Protein AF-B5JKZ3-F1 (afdb_monomer_lite)

Secondary structure (DSSP, 8-state):
-HHHHHHHHHHHHHHHHHHTT--STTTT---HHHHHHHHHHHHHHHHHHHHHHHHHHHHS---HHHHHHHHHHHHHHHTT-

Sequence (81 aa):
MQKVGYSLSSLGVGIVLVLSGFDAELGGNQSPNTILSLRLVLAISTAVWAILAMAVLYFYPITRQRAYNTRDALEARRGAV

pLDDT: mean 86.65, std 8.02, range [49.0, 96.44]

Structure (mmCIF, N/CA/C/O backbone):
data_AF-B5JKZ3-F1
#
_entry.id   AF-B5JKZ3-F1
#
loop_
_atom_site.group_PDB
_atom_site.id
_atom_site.type_symbol
_atom_site.label_atom_id
_atom_site.label_alt_id
_atom_site.label_comp_id
_atom_site.label_asym_id
_atom_site.label_entity_id
_atom_site.label_seq_id
_atom_site.pdbx_PDB_i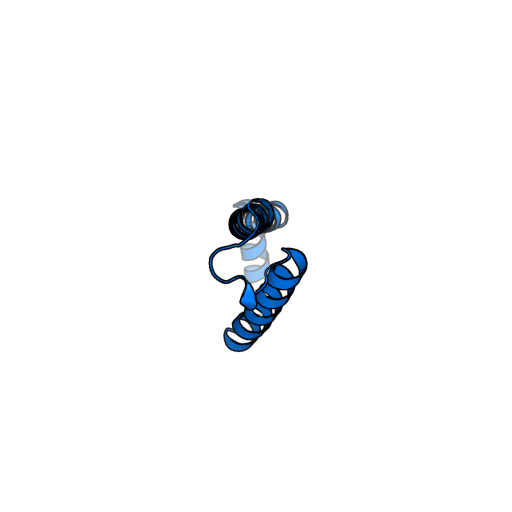ns_code
_atom_site.Cartn_x
_atom_site.Cartn_y
_atom_site.Cartn_z
_atom_site.occupancy
_atom_site.B_iso_or_equiv
_atom_site.auth_seq_id
_atom_site.auth_comp_id
_atom_site.auth_asym_id
_atom_site.auth_atom_id
_atom_site.pdbx_PDB_model_num
ATOM 1 N N . MET A 1 1 ? 2.295 -17.941 8.068 1.00 64.50 1 MET A N 1
ATOM 2 C CA . MET A 1 1 ? 2.036 -16.692 7.314 1.00 64.50 1 MET A CA 1
ATOM 3 C C . MET A 1 1 ? 3.273 -16.124 6.618 1.00 64.50 1 MET A C 1
ATOM 5 O O . MET A 1 1 ? 3.164 -15.773 5.455 1.00 64.50 1 MET A O 1
ATOM 9 N N . GLN A 1 2 ? 4.455 -16.099 7.250 1.00 83.19 2 GLN A N 1
ATOM 10 C CA . GLN A 1 2 ? 5.67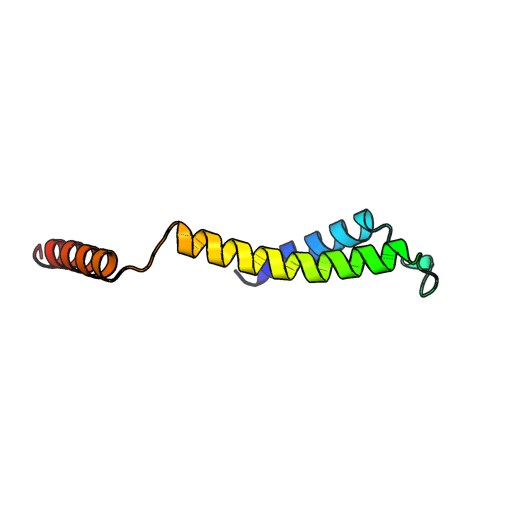7 -15.549 6.629 1.00 83.19 2 GLN A CA 1
ATOM 11 C C . GLN A 1 2 ? 6.077 -16.216 5.297 1.00 83.19 2 GLN A C 1
ATOM 13 O O . GLN A 1 2 ? 6.413 -15.514 4.352 1.00 83.19 2 GLN A O 1
ATOM 18 N N . LYS A 1 3 ? 5.985 -17.551 5.190 1.00 86.75 3 LYS A N 1
ATOM 19 C CA . LYS A 1 3 ? 6.352 -18.287 3.962 1.00 86.75 3 LYS A CA 1
ATOM 20 C C . LYS A 1 3 ? 5.510 -17.873 2.749 1.00 86.75 3 LYS A C 1
ATOM 22 O O . LYS A 1 3 ? 6.058 -17.618 1.689 1.00 86.75 3 LYS A O 1
ATOM 27 N N . VAL A 1 4 ? 4.195 -17.738 2.935 1.00 91.94 4 VAL A N 1
ATOM 28 C CA . VAL A 1 4 ? 3.266 -17.322 1.870 1.00 91.94 4 VAL A CA 1
ATOM 29 C C . VAL A 1 4 ? 3.552 -15.887 1.432 1.00 91.94 4 VAL A C 1
ATOM 31 O O . VAL A 1 4 ? 3.614 -15.620 0.237 1.00 91.94 4 VAL A O 1
ATOM 34 N N . GLY A 1 5 ? 3.787 -14.982 2.388 1.00 88.19 5 GLY A N 1
ATOM 35 C CA . GLY A 1 5 ? 4.139 -13.593 2.083 1.00 88.19 5 GLY A CA 1
ATOM 36 C C . GLY A 1 5 ? 5.438 -13.479 1.281 1.00 88.19 5 GLY A C 1
ATOM 37 O O . GLY A 1 5 ? 5.481 -12.756 0.290 1.00 88.19 5 GLY A O 1
ATOM 38 N N . TYR A 1 6 ? 6.469 -14.242 1.655 1.00 90.31 6 TYR A N 1
ATOM 39 C CA . TYR A 1 6 ? 7.731 -14.276 0.913 1.00 90.31 6 TYR A CA 1
ATOM 40 C C . TYR A 1 6 ? 7.562 -14.824 -0.505 1.00 90.31 6 TYR A C 1
ATOM 42 O O . TYR A 1 6 ? 8.036 -14.201 -1.455 1.00 90.31 6 TYR A O 1
ATOM 50 N N . SER A 1 7 ? 6.852 -15.944 -0.668 1.00 92.62 7 SER A N 1
ATOM 51 C CA . SER A 1 7 ? 6.603 -16.522 -1.992 1.00 92.62 7 SER A CA 1
ATOM 52 C C . SER A 1 7 ? 5.816 -15.564 -2.887 1.00 92.62 7 SER A C 1
ATOM 54 O O . SER A 1 7 ? 6.221 -15.319 -4.022 1.00 92.62 7 SER A O 1
ATOM 56 N N . LEU A 1 8 ? 4.748 -14.950 -2.374 1.00 91.12 8 LEU A N 1
ATOM 57 C CA . LEU A 1 8 ? 3.948 -14.002 -3.148 1.00 91.12 8 LEU A CA 1
ATOM 58 C C . LEU A 1 8 ? 4.746 -12.744 -3.525 1.00 91.12 8 LEU A C 1
ATOM 60 O O . LEU A 1 8 ? 4.663 -12.286 -4.662 1.00 91.12 8 LEU A O 1
ATOM 64 N N . SER A 1 9 ? 5.562 -12.225 -2.603 1.00 89.19 9 SER A N 1
ATOM 65 C CA . SER A 1 9 ? 6.449 -11.088 -2.870 1.00 89.19 9 SER A CA 1
ATOM 66 C C . SER A 1 9 ? 7.456 -11.408 -3.979 1.00 89.19 9 SER A C 1
ATOM 68 O O . SER A 1 9 ? 7.605 -10.632 -4.920 1.00 89.19 9 SER A O 1
ATOM 70 N N . SER A 1 10 ? 8.084 -12.588 -3.929 1.00 89.56 10 SER A N 1
ATOM 71 C CA . SER A 1 10 ? 9.046 -13.009 -4.955 1.00 89.56 10 SER A CA 1
ATOM 72 C C . SER A 1 10 ? 8.422 -13.119 -6.352 1.00 89.56 10 SER A C 1
ATOM 74 O O . SER A 1 10 ? 9.029 -12.681 -7.328 1.00 89.56 10 SER A O 1
ATOM 76 N N . LEU A 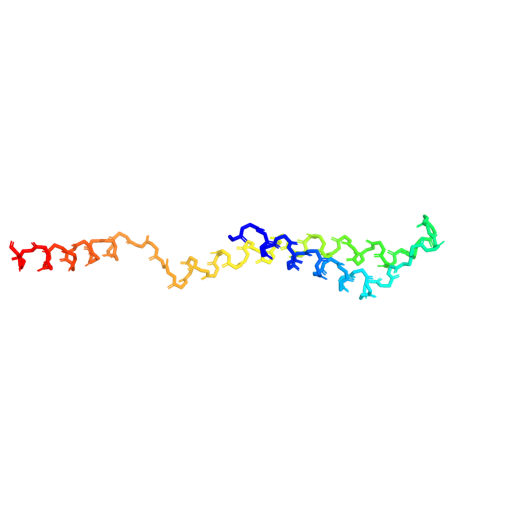1 11 ? 7.178 -13.604 -6.448 1.00 92.62 11 LEU A N 1
ATOM 77 C CA . LEU A 1 11 ? 6.424 -13.607 -7.705 1.00 92.62 11 LEU A CA 1
ATOM 78 C C . LEU A 1 11 ? 6.116 -12.184 -8.188 1.00 92.62 11 LEU A C 1
ATOM 80 O O . LEU A 1 11 ? 6.292 -11.882 -9.367 1.00 92.62 11 LEU A O 1
ATOM 84 N N . GLY A 1 12 ? 5.708 -11.295 -7.278 1.00 90.19 12 GLY A N 1
ATOM 85 C CA . GLY A 1 12 ? 5.447 -9.889 -7.590 1.00 90.19 12 GLY A CA 1
ATOM 86 C C . GLY A 1 12 ? 6.672 -9.166 -8.155 1.00 90.19 12 GLY A C 1
ATOM 87 O O . GLY A 1 12 ? 6.549 -8.438 -9.139 1.00 90.19 12 GLY A O 1
ATOM 88 N N . VAL A 1 13 ? 7.862 -9.419 -7.598 1.00 90.12 13 VAL A N 1
ATOM 89 C CA . VAL A 1 13 ? 9.125 -8.863 -8.116 1.00 90.12 13 VAL A CA 1
ATOM 90 C C . VAL A 1 13 ? 9.383 -9.318 -9.555 1.00 90.12 13 VAL A C 1
ATOM 92 O O . VAL A 1 13 ? 9.736 -8.493 -10.394 1.00 90.12 13 VAL A O 1
ATOM 95 N N . GLY A 1 14 ? 9.150 -10.596 -9.872 1.00 89.44 14 GLY A N 1
ATOM 96 C CA . GLY A 1 14 ? 9.295 -11.108 -11.239 1.00 89.44 14 GLY A CA 1
ATOM 97 C C . GLY A 1 14 ? 8.385 -10.394 -12.244 1.00 89.44 14 GLY A C 1
ATOM 98 O O . GLY A 1 14 ? 8.843 -9.980 -13.307 1.00 89.44 14 GLY A O 1
ATOM 99 N N . ILE A 1 15 ? 7.118 -10.173 -11.883 1.00 90.06 15 ILE A N 1
ATOM 100 C CA . ILE A 1 15 ? 6.150 -9.450 -12.727 1.00 90.06 15 ILE A CA 1
ATOM 101 C C . ILE A 1 15 ? 6.611 -8.009 -12.976 1.00 90.06 15 ILE A C 1
ATOM 103 O O . ILE A 1 15 ? 6.581 -7.530 -14.109 1.00 90.06 15 ILE A O 1
ATOM 107 N N . VAL A 1 16 ? 7.071 -7.324 -11.927 1.00 89.88 16 VAL A N 1
ATOM 108 C CA . VAL A 1 16 ? 7.576 -5.946 -12.017 1.00 89.88 16 VAL A CA 1
ATOM 109 C C . VAL A 1 16 ? 8.761 -5.840 -12.975 1.00 89.88 16 VAL A C 1
ATOM 111 O O . VAL A 1 16 ? 8.805 -4.909 -13.777 1.00 89.88 16 VAL A O 1
ATOM 114 N N . LEU A 1 17 ? 9.702 -6.785 -12.915 1.00 89.00 17 LEU A N 1
ATOM 115 C CA . LEU A 1 17 ? 10.886 -6.779 -13.777 1.00 89.00 17 LEU A CA 1
ATOM 116 C C . LEU A 1 17 ? 10.497 -6.885 -15.256 1.00 89.00 17 LEU A C 1
ATOM 118 O O . LEU A 1 17 ? 10.922 -6.046 -16.052 1.00 89.00 17 LEU A O 1
ATOM 122 N N . VAL A 1 18 ? 9.616 -7.829 -15.599 1.00 88.19 18 VAL A N 1
ATOM 123 C CA . VAL A 1 18 ? 9.121 -8.004 -16.975 1.00 88.19 18 VAL A CA 1
ATOM 124 C C . VAL A 1 18 ? 8.390 -6.750 -17.464 1.00 88.19 18 VAL A C 1
ATOM 126 O O . VAL A 1 18 ? 8.667 -6.264 -18.557 1.00 88.19 18 VAL A O 1
ATOM 129 N N . LEU A 1 19 ? 7.504 -6.176 -16.643 1.00 85.75 19 LEU A N 1
ATOM 130 C CA . LEU A 1 19 ? 6.751 -4.969 -17.006 1.00 85.75 19 LEU A CA 1
ATOM 131 C C . LEU A 1 19 ? 7.639 -3.728 -17.157 1.00 85.75 19 LEU A C 1
ATOM 133 O O . LEU A 1 19 ? 7.342 -2.856 -17.969 1.00 85.75 19 LEU A O 1
ATOM 137 N N . SER A 1 20 ? 8.726 -3.638 -16.388 1.00 86.50 20 SER A N 1
ATOM 138 C CA . SER A 1 20 ? 9.674 -2.523 -16.475 1.00 86.50 20 SER A CA 1
ATOM 139 C C . SER A 1 20 ? 10.582 -2.576 -17.710 1.00 86.50 20 SER A C 1
ATOM 141 O O . SER A 1 20 ? 11.296 -1.607 -17.968 1.00 86.50 20 SER A O 1
ATOM 143 N N . GLY A 1 21 ? 10.564 -3.683 -18.466 1.00 82.81 21 GLY A N 1
ATOM 144 C CA . GLY A 1 21 ? 11.491 -3.920 -19.573 1.00 82.81 21 GLY A CA 1
ATOM 145 C C . GLY A 1 21 ? 12.921 -4.163 -19.089 1.00 82.81 21 GLY A C 1
ATOM 146 O O . GLY A 1 21 ? 13.868 -3.711 -19.729 1.00 82.81 21 GLY A O 1
ATOM 147 N N . PHE A 1 22 ? 13.078 -4.793 -17.920 1.00 87.31 22 PHE A N 1
ATOM 148 C CA . PHE A 1 22 ? 14.384 -5.187 -17.404 1.00 87.31 22 PHE A CA 1
ATOM 149 C C . PHE A 1 22 ? 14.904 -6.408 -18.163 1.00 87.31 22 PHE A C 1
ATOM 151 O O . PHE A 1 22 ? 14.203 -7.411 -18.284 1.00 87.31 22 PHE A O 1
ATOM 158 N N . ASP A 1 23 ? 16.158 -6.333 -18.595 1.00 85.25 23 ASP A N 1
ATOM 159 C CA . ASP A 1 23 ? 16.852 -7.421 -19.275 1.00 85.25 23 ASP A CA 1
ATOM 160 C C . ASP A 1 23 ? 18.180 -7.725 -18.571 1.00 85.25 23 ASP A C 1
ATOM 162 O O . ASP A 1 23 ? 19.042 -6.856 -18.446 1.00 85.25 23 ASP A O 1
ATOM 166 N N . ALA A 1 24 ? 18.358 -8.958 -18.103 1.00 83.38 24 ALA A N 1
ATOM 167 C CA . ALA A 1 24 ? 19.570 -9.360 -17.399 1.00 83.38 24 ALA A CA 1
ATOM 168 C C . ALA A 1 24 ? 20.816 -9.372 -18.308 1.00 83.38 24 ALA A C 1
ATOM 170 O O . ALA A 1 24 ? 21.922 -9.153 -17.807 1.00 83.38 24 ALA A O 1
ATOM 171 N N . GLU A 1 25 ? 20.655 -9.586 -19.618 1.00 85.44 25 GLU A N 1
ATOM 172 C CA . GLU A 1 25 ? 21.766 -9.676 -20.579 1.00 85.44 25 GLU A CA 1
ATOM 173 C C . GLU A 1 25 ? 22.404 -8.307 -20.859 1.00 85.44 25 GLU A C 1
ATOM 175 O O . GLU A 1 25 ? 23.609 -8.209 -21.095 1.00 85.44 25 GLU A O 1
ATOM 180 N N . LEU A 1 26 ? 21.621 -7.230 -20.748 1.00 82.06 26 LEU A N 1
ATOM 181 C CA . LEU A 1 26 ? 22.076 -5.845 -20.919 1.00 82.06 26 LEU A CA 1
ATOM 182 C C . LEU A 1 26 ? 22.978 -5.350 -19.773 1.00 82.06 26 LEU A C 1
ATOM 184 O O . LEU A 1 26 ? 23.641 -4.315 -19.906 1.00 82.06 26 LEU A O 1
ATOM 188 N N . GLY A 1 27 ? 23.029 -6.072 -18.648 1.00 83.06 27 GLY A N 1
ATOM 189 C CA . GLY A 1 27 ? 23.864 -5.733 -17.498 1.00 83.06 27 GLY A CA 1
ATOM 190 C C . GLY A 1 27 ? 23.636 -4.295 -17.016 1.00 83.06 27 GLY A C 1
ATOM 191 O O . GLY A 1 27 ? 22.536 -3.931 -16.600 1.00 83.06 27 GLY A O 1
ATOM 192 N N . GLY A 1 28 ? 24.688 -3.470 -17.061 1.00 77.50 28 GLY A N 1
ATOM 193 C CA . GLY A 1 28 ? 24.639 -2.051 -16.682 1.00 77.50 28 GLY A CA 1
ATOM 194 C C . GLY A 1 28 ? 24.128 -1.103 -17.774 1.00 77.50 28 GLY A C 1
ATOM 195 O O . GLY A 1 28 ? 23.836 0.052 -17.474 1.00 77.50 28 GLY A O 1
ATOM 196 N N . ASN A 1 29 ? 23.986 -1.565 -19.019 1.00 83.88 29 ASN A N 1
ATOM 197 C CA . ASN A 1 29 ? 23.543 -0.751 -20.154 1.00 83.88 29 ASN A CA 1
ATOM 198 C C . ASN A 1 29 ? 22.006 -0.692 -20.258 1.00 83.88 29 ASN A C 1
ATOM 200 O O . ASN A 1 29 ? 21.430 -0.842 -21.335 1.00 83.88 29 ASN A O 1
ATOM 204 N N . GLN A 1 30 ? 21.329 -0.520 -19.121 1.00 84.50 30 GLN A N 1
ATOM 205 C CA . GLN A 1 30 ? 19.871 -0.426 -19.074 1.00 84.50 30 GLN A CA 1
ATOM 206 C C . GLN A 1 30 ? 19.393 0.926 -19.589 1.00 84.50 30 GLN A C 1
ATOM 208 O O . GLN A 1 30 ? 20.028 1.959 -19.361 1.00 84.50 30 GLN A O 1
ATOM 213 N N . SER A 1 31 ? 18.219 0.939 -20.222 1.00 86.12 31 SER A N 1
ATOM 214 C CA . SER A 1 31 ? 17.622 2.197 -20.656 1.00 86.12 31 SER A CA 1
ATOM 215 C C . SER A 1 31 ? 17.333 3.106 -19.443 1.00 86.12 31 SER A C 1
ATOM 217 O O . SER A 1 31 ? 16.912 2.616 -18.385 1.00 86.12 31 SER A O 1
ATOM 219 N N . PRO A 1 32 ? 17.488 4.438 -19.569 1.00 86.88 32 PRO A N 1
ATOM 220 C CA . PRO A 1 32 ? 17.126 5.369 -18.499 1.00 86.88 32 PRO A CA 1
ATOM 221 C C . PRO A 1 32 ? 15.667 5.207 -18.046 1.00 86.88 32 PRO A C 1
ATOM 223 O O . PRO A 1 32 ? 15.368 5.323 -16.858 1.00 86.88 32 PRO A O 1
ATOM 226 N N . ASN A 1 33 ? 14.770 4.864 -18.975 1.00 87.62 33 ASN A N 1
ATOM 227 C CA . ASN A 1 33 ? 13.356 4.618 -18.695 1.00 87.62 33 ASN A CA 1
ATOM 228 C C . ASN A 1 33 ? 13.146 3.370 -17.824 1.00 87.62 33 ASN A C 1
ATOM 230 O O . ASN A 1 33 ? 12.346 3.415 -16.892 1.00 87.62 33 ASN A O 1
ATOM 234 N N . THR A 1 34 ? 13.888 2.284 -18.065 1.00 87.44 34 THR A N 1
ATOM 235 C CA . THR A 1 34 ? 13.846 1.062 -17.239 1.00 87.44 34 THR A CA 1
ATOM 236 C C . THR A 1 34 ? 14.265 1.375 -15.801 1.00 87.44 34 THR A C 1
ATOM 238 O O . THR A 1 34 ? 13.582 0.998 -14.848 1.00 87.44 34 THR A O 1
ATOM 241 N N . ILE A 1 35 ? 15.348 2.140 -15.625 1.00 89.06 35 ILE A N 1
ATOM 242 C CA . ILE A 1 35 ? 15.840 2.539 -14.297 1.00 89.06 35 ILE A CA 1
ATOM 243 C C . ILE A 1 35 ? 14.817 3.423 -13.570 1.00 89.06 35 ILE A C 1
ATOM 245 O O . ILE A 1 35 ? 14.581 3.239 -12.372 1.00 89.06 35 ILE A O 1
ATOM 249 N N . LEU A 1 36 ? 14.194 4.372 -14.275 1.00 90.94 36 LEU A N 1
ATOM 250 C CA . LEU A 1 36 ? 13.132 5.205 -13.708 1.00 90.94 36 LEU A CA 1
ATOM 251 C C . LEU A 1 36 ? 11.921 4.366 -13.290 1.00 90.94 36 LEU A C 1
ATOM 253 O O . LEU A 1 36 ? 11.442 4.531 -12.169 1.00 90.94 36 LEU A O 1
ATOM 257 N N . SER A 1 37 ? 11.478 3.427 -14.128 1.00 90.44 37 SER A N 1
ATOM 258 C CA . SER A 1 37 ? 10.376 2.510 -13.814 1.00 90.44 37 SER A CA 1
ATOM 259 C C . SER A 1 37 ? 10.652 1.697 -12.550 1.00 90.44 37 SER A C 1
ATOM 261 O O . SER A 1 37 ? 9.808 1.645 -11.657 1.00 90.44 37 SER A O 1
ATOM 263 N N . LEU A 1 38 ? 11.854 1.130 -12.411 1.00 91.00 38 LEU A N 1
ATOM 264 C CA . LEU A 1 38 ? 12.237 0.373 -11.213 1.00 91.00 38 LEU A CA 1
ATOM 265 C C . LEU A 1 38 ? 12.219 1.242 -9.945 1.00 91.00 38 LEU A C 1
ATOM 267 O O . LEU A 1 38 ? 11.715 0.814 -8.903 1.00 91.00 38 LEU A O 1
ATOM 271 N N . ARG A 1 39 ? 12.711 2.485 -10.029 1.00 91.25 39 ARG A N 1
ATOM 272 C CA . ARG A 1 39 ? 12.659 3.445 -8.910 1.00 91.25 39 ARG A CA 1
ATOM 273 C C . ARG A 1 39 ? 11.226 3.821 -8.546 1.00 91.25 39 ARG A C 1
ATOM 275 O O . ARG A 1 39 ? 10.899 3.881 -7.361 1.00 91.25 39 ARG A O 1
ATOM 282 N N . LEU A 1 40 ? 10.378 4.051 -9.546 1.00 92.44 40 LEU A N 1
ATOM 283 C CA . LEU A 1 40 ? 8.967 4.361 -9.336 1.00 92.44 40 LEU A CA 1
ATOM 284 C C . LEU A 1 40 ? 8.246 3.204 -8.658 1.00 92.44 40 LEU A C 1
ATOM 286 O O . LEU A 1 40 ? 7.513 3.443 -7.707 1.00 92.44 40 LEU A O 1
ATOM 290 N N . VAL A 1 41 ? 8.490 1.958 -9.066 1.00 91.69 41 VAL A N 1
ATOM 291 C CA . VAL A 1 41 ? 7.859 0.802 -8.417 1.00 91.69 41 VAL A CA 1
ATOM 292 C C . VAL A 1 41 ? 8.277 0.682 -6.950 1.00 91.69 41 VAL A C 1
ATOM 294 O O . VAL A 1 41 ? 7.420 0.462 -6.097 1.00 91.69 41 VAL A O 1
ATOM 297 N N . LEU A 1 42 ? 9.555 0.897 -6.624 1.00 89.44 42 LEU A N 1
ATOM 298 C CA . LEU A 1 42 ? 10.027 0.912 -5.233 1.00 89.44 42 LEU A CA 1
ATOM 299 C C . LEU A 1 42 ? 9.346 2.015 -4.399 1.00 89.44 42 LEU A C 1
ATOM 301 O O . LEU A 1 42 ? 8.858 1.752 -3.296 1.00 89.44 42 LEU A O 1
ATOM 305 N N . ALA A 1 43 ? 9.270 3.236 -4.932 1.00 93.62 43 ALA A N 1
ATOM 306 C CA . ALA A 1 43 ? 8.655 4.369 -4.240 1.00 93.62 43 ALA A CA 1
ATOM 307 C C . ALA A 1 43 ? 7.130 4.206 -4.096 1.00 93.62 43 ALA A C 1
ATOM 309 O O . ALA A 1 43 ? 6.576 4.396 -3.015 1.00 93.62 43 ALA A O 1
ATOM 310 N N . ILE A 1 44 ? 6.444 3.797 -5.163 1.00 93.12 44 ILE A N 1
ATOM 311 C CA . ILE A 1 44 ? 4.988 3.621 -5.174 1.00 93.12 44 ILE A CA 1
ATOM 312 C C . ILE A 1 44 ? 4.586 2.443 -4.286 1.00 93.12 44 ILE A C 1
ATOM 314 O O . ILE A 1 44 ? 3.615 2.559 -3.546 1.00 93.12 44 ILE A O 1
ATOM 318 N N . SER A 1 45 ? 5.343 1.341 -4.290 1.00 90.75 45 SER A N 1
ATOM 319 C CA . SER A 1 45 ? 5.061 0.176 -3.440 1.00 90.75 45 SER A CA 1
ATOM 320 C C . SER A 1 45 ? 4.988 0.555 -1.958 1.00 90.75 45 SER A C 1
ATOM 322 O O . SER A 1 45 ? 4.038 0.191 -1.264 1.00 90.75 45 SER A O 1
ATOM 324 N N . THR A 1 46 ? 5.938 1.361 -1.473 1.00 91.62 46 THR A N 1
ATOM 325 C CA . THR A 1 46 ? 5.930 1.828 -0.076 1.00 91.62 46 THR A CA 1
ATOM 326 C C . THR A 1 46 ? 4.779 2.797 0.206 1.00 91.62 46 THR A C 1
ATOM 328 O O . THR A 1 46 ? 4.099 2.659 1.226 1.00 91.62 46 THR A O 1
ATOM 331 N N . ALA A 1 47 ? 4.496 3.722 -0.715 1.00 95.31 47 ALA A N 1
ATOM 332 C CA . ALA A 1 47 ? 3.374 4.652 -0.591 1.00 95.31 47 ALA A CA 1
ATOM 333 C C . ALA A 1 47 ? 2.012 3.935 -0.548 1.00 95.31 47 ALA A C 1
ATOM 335 O O . ALA A 1 47 ? 1.156 4.285 0.265 1.00 95.31 47 ALA A O 1
ATOM 336 N N . VAL A 1 48 ? 1.820 2.896 -1.368 1.00 95.50 48 VAL A N 1
ATOM 337 C CA . VAL A 1 48 ? 0.585 2.097 -1.399 1.00 95.50 48 VAL A CA 1
ATOM 338 C C . VAL A 1 48 ? 0.305 1.470 -0.035 1.00 95.50 48 VAL A C 1
ATOM 340 O O . VAL A 1 48 ? -0.826 1.547 0.440 1.00 95.50 48 VAL A O 1
ATOM 343 N N . TRP A 1 49 ? 1.315 0.919 0.644 1.00 93.94 49 TRP A N 1
ATOM 344 C CA . TRP A 1 49 ? 1.123 0.348 1.983 1.00 93.94 49 TRP A CA 1
ATOM 345 C C . TRP A 1 49 ? 0.708 1.388 3.024 1.00 93.94 49 TRP A C 1
ATOM 347 O O . TRP A 1 49 ? -0.172 1.111 3.842 1.00 93.94 49 TRP A O 1
ATOM 357 N N . ALA A 1 50 ? 1.285 2.590 2.975 1.00 94.31 50 ALA A N 1
ATOM 358 C CA . ALA A 1 50 ? 0.888 3.682 3.861 1.00 94.31 50 ALA A CA 1
ATOM 359 C C . ALA A 1 50 ? -0.565 4.121 3.607 1.00 94.31 50 ALA A C 1
ATOM 361 O O . ALA A 1 50 ? -1.342 4.283 4.550 1.00 94.31 50 ALA A O 1
ATOM 362 N N . ILE A 1 51 ? -0.956 4.245 2.336 1.00 96.44 51 ILE A N 1
ATOM 363 C CA . ILE A 1 51 ? -2.327 4.593 1.942 1.00 96.44 51 ILE A CA 1
ATOM 364 C C . ILE A 1 51 ? -3.311 3.511 2.395 1.00 96.44 51 ILE A C 1
ATOM 366 O O . ILE A 1 51 ? -4.354 3.837 2.958 1.00 96.44 51 ILE A O 1
ATOM 370 N N . L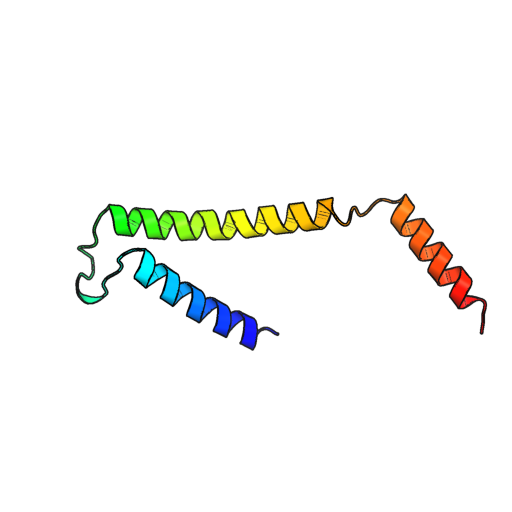EU A 1 52 ? -2.979 2.230 2.209 1.00 95.62 52 LEU A N 1
ATOM 371 C CA . LEU A 1 52 ? -3.811 1.115 2.665 1.00 95.62 52 LEU A CA 1
ATOM 372 C C . LEU A 1 52 ? -3.984 1.124 4.186 1.00 95.62 52 LEU A C 1
ATOM 374 O O . LEU A 1 52 ? -5.102 0.962 4.670 1.00 95.62 52 LEU A O 1
ATOM 378 N N . ALA A 1 53 ? -2.913 1.365 4.946 1.00 92.50 53 ALA A N 1
ATOM 379 C CA . ALA A 1 53 ? -2.999 1.488 6.399 1.00 92.50 53 ALA A CA 1
ATOM 380 C C . ALA A 1 53 ? -3.924 2.645 6.814 1.00 92.50 53 ALA A C 1
ATOM 382 O O . ALA A 1 53 ? -4.773 2.485 7.694 1.00 92.50 53 ALA A O 1
ATOM 383 N N . MET A 1 54 ? -3.813 3.790 6.137 1.00 93.31 54 MET A N 1
ATOM 384 C CA . MET A 1 54 ? -4.677 4.943 6.383 1.00 93.31 54 MET A CA 1
ATOM 385 C C . MET A 1 54 ? -6.140 4.658 6.016 1.00 93.31 54 MET A C 1
ATOM 387 O O . MET A 1 54 ? -7.039 5.027 6.768 1.00 93.31 54 MET A O 1
ATOM 391 N N . ALA A 1 55 ? -6.393 3.939 4.919 1.00 94.69 55 ALA A N 1
ATOM 392 C CA . ALA A 1 55 ? -7.733 3.509 4.528 1.00 94.69 55 ALA A CA 1
ATOM 393 C C . ALA A 1 55 ? -8.352 2.562 5.569 1.00 94.69 55 ALA A C 1
ATOM 395 O O . ALA A 1 55 ? -9.505 2.738 5.957 1.00 94.69 55 ALA A O 1
ATOM 396 N N . VAL A 1 56 ? -7.581 1.599 6.086 1.00 93.50 56 VAL A N 1
ATOM 397 C CA . VAL A 1 56 ? -8.040 0.702 7.160 1.00 93.50 56 VAL A CA 1
ATOM 398 C C . VAL A 1 56 ? -8.403 1.493 8.417 1.00 93.50 56 VAL A C 1
ATOM 400 O O . VAL A 1 56 ? -9.464 1.261 8.996 1.00 93.50 56 VAL A O 1
ATOM 403 N N . LEU A 1 57 ? -7.573 2.462 8.813 1.00 89.56 57 LEU A N 1
ATOM 404 C CA . LEU A 1 57 ? -7.870 3.348 9.944 1.00 89.56 57 LEU A CA 1
ATOM 405 C C . LEU A 1 57 ? -9.123 4.197 9.708 1.00 89.56 57 LEU A C 1
ATOM 407 O O . LEU A 1 57 ? -9.891 4.425 10.642 1.00 89.56 57 LEU A O 1
ATOM 411 N N . TYR A 1 58 ? -9.348 4.637 8.471 1.00 89.62 58 TYR A N 1
ATOM 412 C CA . TYR A 1 58 ? -10.536 5.398 8.104 1.00 89.62 58 TYR A CA 1
ATOM 413 C C . TYR A 1 58 ? -11.823 4.565 8.213 1.00 89.62 58 TYR A C 1
ATOM 415 O O . TYR A 1 58 ? -12.818 5.049 8.750 1.00 89.62 58 TYR A O 1
ATOM 423 N N . PHE A 1 59 ? -11.818 3.306 7.761 1.00 90.06 59 PHE A N 1
ATOM 424 C CA . PHE A 1 59 ? -12.993 2.424 7.856 1.00 90.06 59 PHE A CA 1
ATOM 425 C C . PHE A 1 59 ? -13.200 1.835 9.258 1.00 90.06 59 PHE A C 1
ATOM 427 O O . PHE A 1 59 ? -14.335 1.557 9.667 1.00 90.06 59 PHE A O 1
ATOM 434 N N . TYR A 1 60 ? -12.124 1.670 10.026 1.00 86.25 60 TYR A N 1
ATOM 435 C CA . TYR A 1 60 ? -12.169 1.199 11.406 1.00 86.25 60 TYR A CA 1
ATOM 436 C C . TYR A 1 60 ? -11.585 2.235 12.378 1.00 86.25 60 TYR A C 1
ATOM 438 O O . TYR A 1 60 ? -10.538 2.005 12.987 1.00 86.25 60 TYR A O 1
ATOM 446 N N . PRO A 1 61 ? -12.267 3.381 12.570 1.00 79.94 61 PRO A N 1
ATOM 447 C CA . PRO A 1 61 ? -11.786 4.411 13.471 1.00 79.94 61 PRO A CA 1
ATOM 448 C C . PRO A 1 61 ? -11.775 3.889 14.907 1.00 79.94 61 PRO A C 1
ATOM 450 O O . PRO A 1 61 ? -12.788 3.407 15.432 1.00 79.94 61 PRO A O 1
ATOM 453 N N . ILE A 1 62 ? -10.620 4.015 15.553 1.00 77.06 62 ILE A N 1
ATOM 454 C CA . ILE A 1 62 ? -10.414 3.661 16.957 1.00 77.06 62 ILE A CA 1
ATOM 455 C C . ILE A 1 62 ? -10.875 4.853 17.803 1.00 77.06 62 ILE A C 1
ATOM 457 O O . ILE A 1 62 ? -10.075 5.631 18.317 1.00 77.06 62 ILE A O 1
ATOM 461 N N . THR A 1 63 ? -12.191 5.059 17.893 1.00 85.25 63 THR A N 1
ATOM 462 C CA . THR A 1 63 ? -12.754 6.094 18.771 1.00 85.25 63 THR A CA 1
ATOM 463 C C . THR A 1 63 ? -12.941 5.560 20.184 1.00 85.25 63 THR A C 1
ATOM 465 O O . THR A 1 63 ? -13.254 4.384 20.394 1.00 85.25 63 THR A O 1
ATOM 468 N N . ARG A 1 64 ? -12.814 6.452 21.174 1.00 79.31 64 ARG A N 1
ATOM 469 C CA . ARG A 1 64 ? -13.058 6.118 22.584 1.00 79.31 64 ARG A CA 1
ATOM 470 C C . ARG A 1 64 ? -14.461 5.541 22.791 1.00 79.31 64 ARG A C 1
ATOM 472 O O . ARG A 1 64 ? -14.621 4.562 23.509 1.00 79.31 64 ARG A O 1
ATOM 479 N N . GLN A 1 65 ? -15.448 6.101 22.091 1.00 83.50 65 GLN A N 1
ATOM 480 C CA . GLN A 1 65 ? -16.832 5.636 22.132 1.00 83.50 65 GLN A CA 1
ATOM 481 C C . GLN A 1 65 ? -16.978 4.200 21.615 1.00 83.50 65 GLN A C 1
ATOM 483 O O . GLN A 1 65 ? -17.602 3.381 22.279 1.00 83.50 65 GLN A O 1
ATOM 488 N N . ARG A 1 66 ? -16.371 3.857 20.467 1.00 82.81 66 ARG A N 1
ATOM 489 C CA . ARG A 1 66 ? -16.389 2.474 19.954 1.00 82.81 66 ARG A CA 1
ATOM 490 C C . ARG A 1 66 ? -15.732 1.499 20.926 1.00 82.81 66 ARG A C 1
ATOM 492 O O . ARG A 1 66 ? -16.227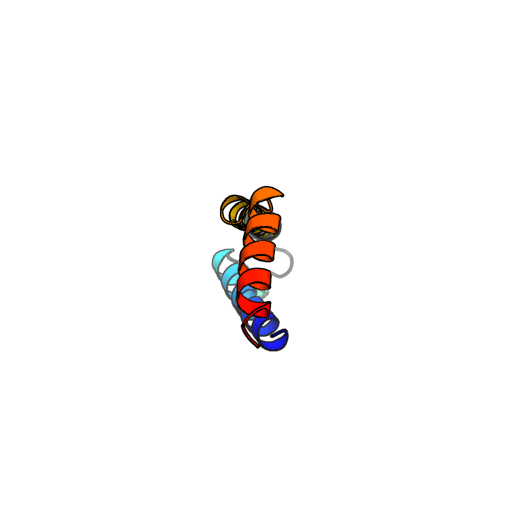 0.384 21.081 1.00 82.81 66 ARG A O 1
ATOM 499 N N . ALA A 1 67 ? -14.650 1.913 21.584 1.00 83.62 67 ALA A N 1
ATOM 500 C CA . ALA A 1 67 ? -13.978 1.086 22.579 1.00 83.62 67 ALA A CA 1
ATOM 501 C C . ALA A 1 67 ? -14.878 0.811 23.796 1.00 83.62 67 ALA A C 1
ATOM 503 O O . ALA A 1 67 ? -15.008 -0.348 24.182 1.00 83.62 67 ALA A O 1
ATOM 504 N N . TYR A 1 68 ? -15.538 1.833 24.354 1.00 86.25 68 TYR A N 1
ATOM 505 C CA . TYR A 1 68 ? -16.495 1.647 25.454 1.00 86.25 68 TYR A CA 1
ATOM 506 C C . TYR A 1 68 ? -17.689 0.789 25.035 1.00 86.25 68 TYR A C 1
ATOM 508 O O . TYR A 1 68 ? -17.940 -0.222 25.675 1.00 86.25 68 TYR A O 1
ATOM 516 N N . ASN A 1 69 ? -18.314 1.075 23.889 1.00 87.38 69 ASN A N 1
ATOM 517 C CA . ASN A 1 69 ? -19.426 0.266 23.381 1.00 87.38 69 ASN A CA 1
ATOM 518 C C . ASN A 1 69 ? -19.037 -1.217 23.211 1.00 87.38 69 ASN A C 1
ATOM 520 O O . ASN A 1 69 ? -19.834 -2.110 23.486 1.00 87.38 69 ASN A O 1
ATOM 524 N N . THR A 1 70 ? -17.807 -1.495 22.757 1.00 85.88 70 THR A N 1
ATOM 525 C CA . THR A 1 70 ? -17.303 -2.873 22.628 1.00 85.88 70 THR A CA 1
ATOM 526 C C . THR A 1 70 ? -17.092 -3.519 23.998 1.00 85.88 70 THR A C 1
ATOM 528 O O . THR A 1 70 ? -17.401 -4.696 24.163 1.00 85.88 70 THR A O 1
ATOM 531 N N . ARG A 1 71 ? -16.594 -2.769 24.990 1.00 85.94 71 ARG A N 1
ATOM 532 C CA . ARG A 1 71 ? -16.443 -3.254 26.371 1.00 85.94 71 ARG A CA 1
ATOM 533 C C . ARG A 1 71 ? -17.792 -3.563 27.004 1.00 85.94 71 ARG A C 1
ATOM 535 O O . ARG A 1 71 ? -17.950 -4.671 27.500 1.00 85.94 71 ARG A O 1
ATOM 542 N N . ASP A 1 72 ? -18.762 -2.665 26.889 1.00 87.62 72 ASP A N 1
ATOM 543 C CA . ASP A 1 72 ? -20.114 -2.862 27.421 1.00 87.62 72 ASP A CA 1
ATOM 544 C C . ASP A 1 72 ? -20.774 -4.096 26.786 1.00 87.62 72 ASP A C 1
ATOM 546 O O . ASP A 1 72 ? -21.348 -4.934 27.478 1.00 87.62 72 ASP A O 1
ATOM 550 N N . ALA A 1 73 ? -20.620 -4.277 25.468 1.00 87.88 73 ALA A N 1
ATOM 551 C CA . ALA A 1 73 ? -21.121 -5.457 24.764 1.00 87.88 73 ALA A CA 1
ATOM 552 C C . ALA A 1 73 ? -20.448 -6.767 25.217 1.00 87.88 73 ALA A C 1
ATOM 554 O O . ALA A 1 73 ? -21.088 -7.822 25.216 1.00 87.88 73 ALA A O 1
ATOM 555 N N . LEU A 1 74 ? -19.164 -6.724 25.584 1.00 88.19 74 LEU A N 1
ATOM 556 C CA . LEU A 1 74 ? -18.437 -7.874 26.127 1.00 88.19 74 LEU A CA 1
ATOM 557 C C . LEU A 1 74 ? -18.831 -8.152 27.583 1.00 88.19 74 LEU A C 1
ATOM 559 O O . LEU A 1 74 ? -19.027 -9.312 27.938 1.00 88.19 74 LEU A O 1
ATOM 563 N N . GLU A 1 75 ? -18.990 -7.118 28.410 1.00 88.56 75 GLU A N 1
ATOM 564 C CA . GLU A 1 75 ? -19.411 -7.223 29.813 1.00 88.56 75 GLU A CA 1
ATOM 565 C C . GLU A 1 75 ? -20.852 -7.740 29.936 1.00 88.56 75 GLU A C 1
ATOM 567 O O . GLU A 1 75 ? -21.100 -8.649 30.728 1.00 88.56 75 GLU A O 1
ATOM 572 N N . ALA A 1 76 ? -21.766 -7.289 29.070 1.00 84.94 76 ALA A N 1
ATOM 573 C CA . ALA A 1 76 ? -23.139 -7.795 28.994 1.00 84.94 76 ALA A CA 1
ATOM 574 C C . ALA A 1 76 ? -23.210 -9.303 28.687 1.00 84.94 76 ALA A C 1
ATOM 576 O O . ALA A 1 76 ? -24.109 -9.994 29.157 1.00 84.94 76 ALA A O 1
ATOM 577 N N . ARG A 1 77 ? -22.248 -9.836 27.921 1.00 84.75 77 ARG A N 1
ATOM 578 C CA . ARG A 1 77 ? -22.128 -11.284 27.666 1.00 84.75 77 ARG A CA 1
ATOM 579 C C . ARG A 1 77 ? -21.438 -12.022 28.809 1.00 84.75 77 ARG A C 1
ATOM 581 O O . ARG A 1 77 ? -21.697 -13.202 29.016 1.00 84.75 77 ARG A O 1
ATOM 588 N N . ARG A 1 78 ? -20.547 -11.345 29.536 1.00 75.19 78 ARG A N 1
ATOM 589 C CA . ARG A 1 78 ? -19.765 -11.926 30.633 1.00 75.19 78 ARG A CA 1
ATOM 590 C C . ARG A 1 78 ? -20.598 -12.159 31.896 1.00 75.19 78 ARG A C 1
ATOM 592 O O . ARG A 1 78 ? -20.231 -13.020 32.680 1.00 75.19 78 ARG A O 1
ATOM 599 N N . GLY A 1 79 ? 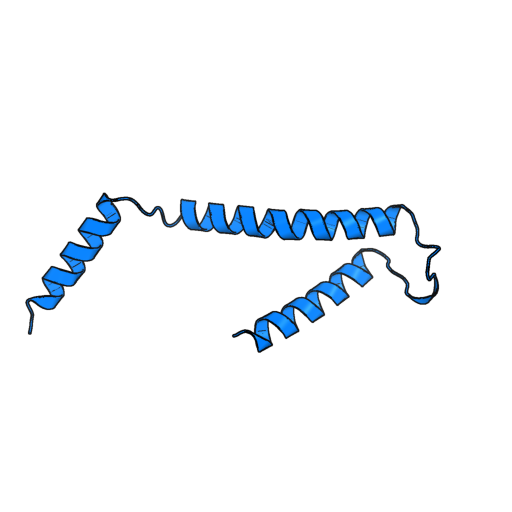-21.711 -11.442 32.062 1.00 61.03 79 GLY A N 1
ATOM 600 C CA . GLY A 1 79 ? -22.691 -11.661 33.133 1.00 61.03 79 GLY A CA 1
ATOM 601 C C . GLY A 1 79 ? -23.679 -12.816 32.902 1.00 61.03 79 GLY A C 1
ATOM 602 O O . GLY A 1 79 ? -24.631 -12.933 33.664 1.00 61.03 79 GLY A O 1
ATOM 603 N N . ALA A 1 80 ? -23.498 -13.634 31.855 1.00 55.91 80 ALA A N 1
ATOM 604 C CA . ALA A 1 80 ? -24.384 -14.754 31.510 1.00 55.91 80 ALA A CA 1
ATOM 605 C C . ALA A 1 80 ? -23.821 -16.147 31.874 1.00 55.91 80 ALA A C 1
ATOM 607 O O . ALA A 1 80 ? -24.309 -17.149 31.348 1.00 55.91 80 ALA A O 1
ATOM 608 N N . VAL A 1 81 ? -22.809 -16.226 32.748 1.00 49.00 81 VAL A N 1
ATOM 609 C CA . VAL A 1 81 ? -22.283 -17.489 33.302 1.00 49.00 81 VAL A CA 1
ATOM 610 C C . VAL A 1 81 ? -22.121 -17.367 34.808 1.00 49.00 81 VAL A C 1
ATOM 612 O O . VAL A 1 81 ? -21.540 -16.345 35.235 1.00 49.00 81 VAL A O 1
#

Radius of gyration: 22.56 Å; chains: 1; bounding box: 49×24×54 Å

Foldseek 3Di:
DVVVVVVVVVVVVVVQCVVLVHDVVCPPVDDPSSVVSVVCCVVVVVVVVVVVVVVVCVVVPPDPVVVVVVVVVVVVVVVPD